Protein AF-A0A316NUL2-F1 (afdb_monomer)

Foldseek 3Di:
DDDPVVDDDDPDPLLPPVLLVLLVVLLVDPDQVVSQVSLVVSLVSSCVSCVPCPPPVCPSVVSLLVSCVSNVVSDPHDDPDDRDPPPPPDDPDDDDDPPDDDPDPLLDDVLLVLLVVLLVDDDDPVSVVSLVVSLVSSQVSCCVVPVPPPDSVVSVVVSCVSSVVVD

Secondary structure (DSSP, 8-state):
---TTSSPPPS-GGGHHHHHHHHHHHHH---HHHHHHHHHHHHHHHHHH-GGGGGSTTHHHHHHHHHHHHTTT------SS---GGGGTSPPP-PPP-----S-TTT-HHHHHHHHHHHHS-S-HHHHHHHHHHHHHHHHHHHHH-GGG--HHHHHHHHHHHHGGG-

Structure (mmCIF, N/CA/C/O backbone):
data_AF-A0A316NUL2-F1
#
_entry.id   AF-A0A316NUL2-F1
#
loop_
_atom_site.group_PDB
_atom_site.id
_atom_site.type_symbol
_atom_site.label_atom_id
_atom_site.label_alt_id
_atom_site.label_comp_id
_atom_site.label_asym_id
_atom_site.label_entity_id
_atom_site.label_seq_id
_atom_site.pdbx_PDB_ins_code
_atom_site.Cartn_x
_atom_site.Cartn_y
_atom_site.Cartn_z
_atom_site.occupancy
_atom_site.B_iso_or_equiv
_atom_site.auth_seq_id
_atom_site.auth_comp_id
_atom_site.auth_asym_id
_atom_site.auth_atom_id
_atom_site.pdbx_PDB_model_num
ATOM 1 N N . MET A 1 1 ? 4.880 0.554 37.688 1.00 62.97 1 MET A N 1
ATOM 2 C CA . MET A 1 1 ? 4.793 1.162 36.344 1.00 62.97 1 MET A CA 1
ATOM 3 C C . MET A 1 1 ? 4.499 0.045 35.365 1.00 62.97 1 MET A C 1
ATOM 5 O O . MET A 1 1 ? 5.293 -0.883 35.298 1.00 62.97 1 MET A O 1
ATOM 9 N N . GLU A 1 2 ? 3.362 0.081 34.677 1.00 57.22 2 GLU A N 1
ATOM 10 C CA . GLU A 1 2 ? 3.105 -0.865 33.587 1.00 57.22 2 GLU A CA 1
ATOM 11 C C . GLU A 1 2 ? 3.841 -0.404 32.331 1.00 57.22 2 GLU A C 1
ATOM 13 O O . GLU A 1 2 ? 3.645 0.722 31.871 1.00 57.22 2 GLU A O 1
ATOM 18 N N . TYR A 1 3 ? 4.696 -1.266 31.790 1.00 67.50 3 TYR A N 1
ATOM 19 C CA . TYR A 1 3 ? 5.452 -0.982 30.577 1.00 67.50 3 TYR A CA 1
ATOM 20 C C . TYR A 1 3 ? 4.672 -1.435 29.340 1.00 67.50 3 TYR A C 1
ATOM 22 O O . TYR A 1 3 ? 3.974 -2.445 29.353 1.00 67.50 3 TYR A O 1
ATOM 30 N N . ASN A 1 4 ? 4.819 -0.713 28.227 1.00 68.31 4 ASN A N 1
ATOM 31 C CA . ASN A 1 4 ? 4.130 -1.049 26.973 1.00 68.31 4 ASN A CA 1
ATOM 32 C C . ASN A 1 4 ? 4.541 -2.414 26.389 1.00 68.31 4 ASN A C 1
ATOM 34 O O . ASN A 1 4 ? 3.820 -2.952 25.558 1.00 68.31 4 ASN A O 1
ATOM 38 N N . THR A 1 5 ? 5.666 -2.982 26.830 1.00 70.62 5 THR A N 1
ATOM 39 C CA . THR A 1 5 ? 6.156 -4.307 26.423 1.00 70.62 5 THR A CA 1
ATOM 40 C C . THR A 1 5 ? 5.449 -5.469 27.123 1.00 70.62 5 THR A C 1
ATOM 42 O O . THR A 1 5 ? 5.509 -6.585 26.621 1.00 70.62 5 THR A O 1
ATOM 45 N N . THR A 1 6 ? 4.776 -5.233 28.256 1.00 75.81 6 THR A N 1
ATOM 46 C CA . THR A 1 6 ? 4.020 -6.267 28.990 1.00 75.81 6 THR A CA 1
ATOM 47 C C . THR A 1 6 ? 2.525 -6.245 28.679 1.00 75.81 6 THR A C 1
ATOM 49 O O . THR A 1 6 ? 1.781 -7.077 29.184 1.00 75.81 6 THR A O 1
ATOM 52 N N . ARG A 1 7 ? 2.066 -5.272 27.887 1.00 73.88 7 ARG A N 1
ATOM 53 C CA . ARG A 1 7 ? 0.657 -5.087 27.532 1.00 73.88 7 ARG A CA 1
ATOM 54 C C . ARG A 1 7 ? 0.314 -5.847 26.256 1.00 73.88 7 ARG A C 1
ATOM 56 O O . ARG A 1 7 ? 1.181 -6.079 25.417 1.00 73.88 7 ARG A O 1
ATOM 63 N N . GLU A 1 8 ? -0.966 -6.178 26.083 1.00 75.00 8 GLU A N 1
ATOM 64 C CA . GLU A 1 8 ? -1.432 -6.859 24.869 1.00 75.00 8 GLU A CA 1
ATOM 65 C C . GLU A 1 8 ? -1.044 -6.096 23.602 1.00 75.00 8 GLU A C 1
ATOM 67 O O . GLU A 1 8 ? -0.991 -4.863 23.598 1.00 75.00 8 GLU A O 1
ATOM 72 N N . LYS A 1 9 ? -0.785 -6.822 22.516 1.00 77.56 9 LYS A N 1
ATOM 73 C CA . LYS A 1 9 ? -0.436 -6.213 21.235 1.00 77.56 9 LYS A CA 1
ATOM 74 C C . LYS A 1 9 ? -1.607 -5.366 20.728 1.00 77.56 9 LYS A C 1
ATOM 76 O O . LYS A 1 9 ? -2.758 -5.791 20.758 1.00 77.56 9 LYS A O 1
ATOM 81 N N . ILE A 1 10 ? -1.302 -4.168 20.240 1.00 79.75 10 ILE A N 1
ATOM 82 C CA . ILE A 1 10 ? -2.293 -3.330 19.565 1.00 79.75 10 ILE A CA 1
ATOM 83 C C . ILE A 1 10 ? -2.451 -3.881 18.146 1.00 79.75 10 ILE A C 1
ATOM 85 O O . ILE A 1 10 ? -1.480 -3.904 17.390 1.00 79.75 10 ILE A O 1
ATOM 89 N N . ILE A 1 11 ? -3.654 -4.351 17.805 1.00 79.44 11 ILE A N 1
ATOM 90 C CA . ILE A 1 11 ? -3.963 -4.895 16.470 1.00 79.44 11 ILE A CA 1
ATOM 91 C C . ILE A 1 11 ? -3.856 -3.787 15.416 1.00 79.44 11 ILE A C 1
ATOM 93 O O . ILE A 1 11 ? -3.310 -4.013 14.341 1.00 79.44 11 ILE A O 1
ATOM 97 N N . MET A 1 12 ? -4.323 -2.583 15.760 1.00 80.94 12 MET A N 1
ATOM 98 C CA . MET A 1 12 ? -4.433 -1.461 14.832 1.00 80.94 12 MET A CA 1
ATOM 99 C C . MET A 1 12 ? -3.944 -0.158 15.496 1.00 80.94 12 MET A C 1
ATOM 101 O O . MET A 1 12 ? -4.701 0.501 16.222 1.00 80.94 12 MET A O 1
ATOM 105 N N . PRO A 1 13 ? -2.647 0.180 15.355 1.00 81.06 13 PRO A N 1
ATOM 106 C CA . PRO A 1 13 ? -2.024 1.308 16.051 1.00 81.06 13 PRO A CA 1
ATOM 107 C C . PRO A 1 13 ? -2.596 2.679 15.659 1.00 81.06 13 PRO A C 1
ATOM 109 O O . PRO A 1 13 ? -2.453 3.629 16.425 1.00 81.06 13 PRO A O 1
ATOM 112 N N . GLU A 1 14 ? -3.287 2.784 14.524 1.00 81.75 14 GLU A N 1
ATOM 113 C CA . GLU A 1 14 ? -3.882 4.007 13.972 1.00 81.75 14 GLU A CA 1
ATOM 114 C C . GLU A 1 14 ? -4.953 4.629 14.879 1.00 81.75 14 GLU A C 1
ATOM 116 O O . GLU A 1 14 ? -5.198 5.832 14.817 1.00 81.75 14 GLU A O 1
ATOM 121 N N . TYR A 1 15 ? -5.591 3.819 15.724 1.00 82.81 15 TYR A N 1
ATOM 122 C CA . TYR A 1 15 ? -6.644 4.253 16.649 1.00 82.81 15 TYR A CA 1
ATOM 123 C C . TYR A 1 15 ? -6.142 4.421 18.089 1.00 82.81 15 TYR A C 1
ATOM 125 O O . TYR A 1 15 ? -6.843 4.965 18.946 1.00 82.81 15 TYR A O 1
ATOM 133 N N . GLY A 1 16 ? -4.914 3.975 18.360 1.00 82.88 16 GLY A N 1
ATOM 134 C CA . GLY A 1 16 ? -4.309 3.988 19.684 1.00 82.88 16 GLY A CA 1
ATOM 135 C C . GLY A 1 16 ? -4.970 3.034 20.689 1.00 82.88 16 GLY A C 1
ATOM 136 O O . GLY A 1 16 ? -5.883 2.267 20.384 1.00 82.88 16 GLY A O 1
ATOM 137 N N . ARG A 1 17 ? -4.490 3.085 21.938 1.00 83.88 17 ARG A N 1
ATOM 138 C CA . ARG A 1 17 ? -4.914 2.168 23.013 1.00 83.88 17 ARG A CA 1
ATOM 139 C C . ARG A 1 17 ? -6.321 2.445 23.544 1.00 83.88 17 ARG A C 1
ATOM 141 O O . ARG A 1 17 ? -6.989 1.527 24.001 1.00 83.88 17 ARG A O 1
ATOM 148 N N . LEU A 1 18 ? -6.768 3.701 23.473 1.00 84.94 18 LEU A N 1
ATOM 149 C CA . LEU A 1 18 ? -8.085 4.113 23.965 1.00 84.94 18 LEU A CA 1
ATOM 150 C C . LEU A 1 18 ? -9.194 3.281 23.314 1.00 84.94 18 LEU A C 1
ATOM 152 O O . LEU A 1 18 ? -10.061 2.758 24.004 1.00 84.94 18 LEU A O 1
ATOM 156 N N . VAL A 1 19 ? -9.132 3.131 21.991 1.00 86.81 19 VAL A N 1
ATOM 157 C CA . VAL A 1 19 ? -10.139 2.393 21.230 1.00 86.81 19 VAL A CA 1
ATOM 158 C C . VAL A 1 19 ? -10.111 0.905 21.571 1.00 86.81 19 VAL A C 1
ATOM 160 O O . VAL A 1 19 ? -11.172 0.312 21.720 1.00 86.81 19 VAL A O 1
ATOM 163 N N . GLN A 1 20 ? -8.931 0.317 21.783 1.00 86.12 20 GLN A N 1
ATOM 164 C CA . GLN A 1 20 ? -8.816 -1.079 22.216 1.00 86.12 20 GLN A CA 1
ATOM 165 C C . GLN A 1 20 ? -9.482 -1.307 23.581 1.00 86.12 20 GLN A C 1
ATOM 167 O O . GLN A 1 20 ? -10.290 -2.219 23.710 1.00 86.12 20 GLN A O 1
ATOM 172 N N . ASN A 1 21 ? -9.236 -0.425 24.554 1.00 87.50 21 ASN A N 1
ATOM 173 C CA . ASN A 1 21 ? -9.862 -0.516 25.876 1.00 87.50 21 ASN A CA 1
ATOM 174 C C . ASN A 1 21 ? -11.390 -0.323 25.810 1.00 87.50 21 ASN A C 1
ATOM 176 O O . ASN A 1 21 ? -12.130 -0.975 26.541 1.00 87.50 21 ASN A O 1
ATOM 180 N N . LEU A 1 22 ? -11.876 0.56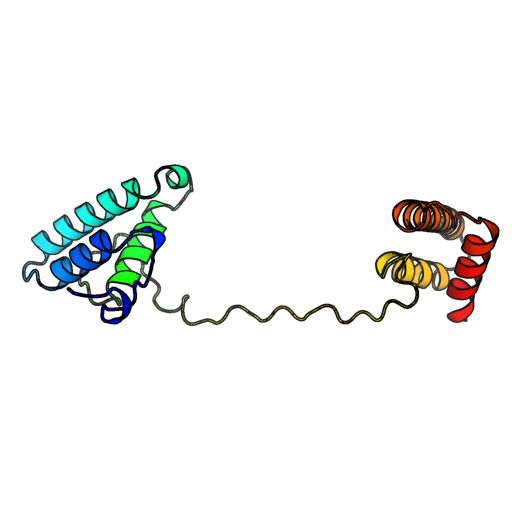7 24.934 1.00 88.25 22 LEU A N 1
ATOM 181 C CA . LEU A 1 22 ? -13.315 0.742 24.714 1.00 88.25 22 LEU A CA 1
ATOM 182 C C . LEU A 1 22 ? -13.944 -0.521 24.116 1.00 88.25 22 LEU A C 1
ATOM 184 O O . LEU A 1 22 ? -15.019 -0.922 24.542 1.00 88.25 22 LEU A O 1
ATOM 188 N N . VAL A 1 23 ? -13.282 -1.170 23.157 1.00 87.81 23 VAL A N 1
ATOM 189 C CA . VAL A 1 23 ? -13.775 -2.425 22.568 1.00 87.81 23 VAL A CA 1
ATOM 190 C C . VAL A 1 23 ? -13.761 -3.563 23.590 1.00 87.81 23 VAL A C 1
ATOM 192 O O . VAL A 1 23 ? -14.72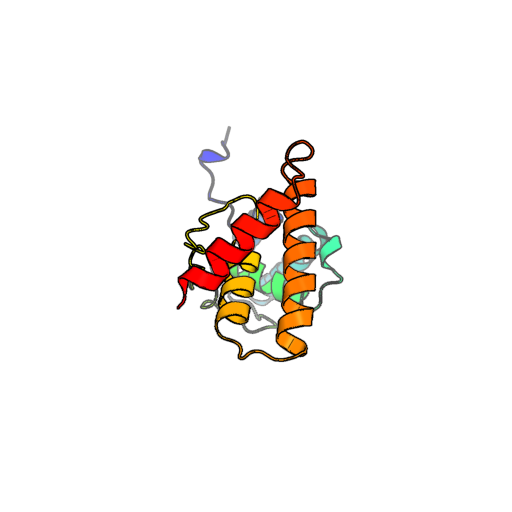4 -4.319 23.661 1.00 87.81 23 VAL A O 1
ATOM 195 N N . GLU A 1 24 ? -12.724 -3.655 24.420 1.00 87.06 24 GLU A N 1
ATOM 196 C CA . GLU A 1 24 ? -12.648 -4.638 25.504 1.00 87.06 24 GLU A CA 1
ATOM 197 C C . GLU A 1 24 ? -13.789 -4.452 26.517 1.00 87.06 24 GLU A C 1
ATOM 199 O O . GLU A 1 24 ? -14.454 -5.417 26.890 1.00 87.06 24 GLU A O 1
ATOM 204 N N . PHE A 1 25 ? -14.102 -3.203 26.876 1.00 88.06 25 PHE A N 1
ATOM 205 C CA . PHE A 1 25 ? -15.267 -2.886 27.702 1.00 88.06 25 PHE A CA 1
ATOM 206 C C . PHE A 1 25 ? -16.594 -3.200 26.994 1.00 88.06 25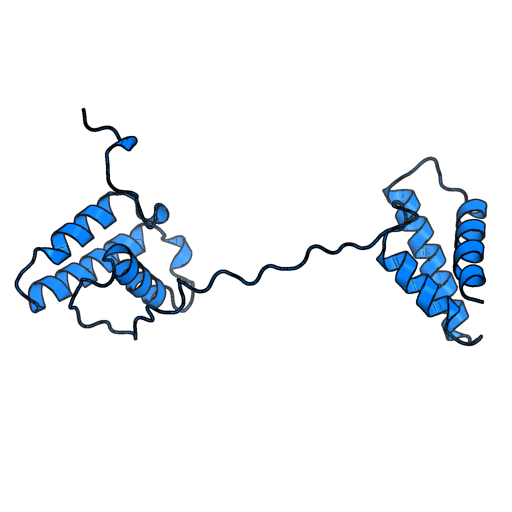 PHE A C 1
ATOM 208 O O . PHE A 1 25 ? -17.527 -3.685 27.620 1.00 88.06 25 PHE A O 1
ATOM 215 N N . ALA A 1 26 ? -16.694 -2.992 25.679 1.00 86.44 26 ALA A N 1
ATOM 216 C CA . ALA A 1 26 ? -17.907 -3.319 24.930 1.00 86.44 26 ALA A CA 1
ATOM 217 C C . ALA A 1 26 ? -18.263 -4.818 25.004 1.00 86.44 26 ALA A C 1
ATOM 219 O O . ALA A 1 26 ? -19.440 -5.173 24.979 1.00 86.44 26 ALA A O 1
ATOM 220 N N . ILE A 1 27 ? -17.26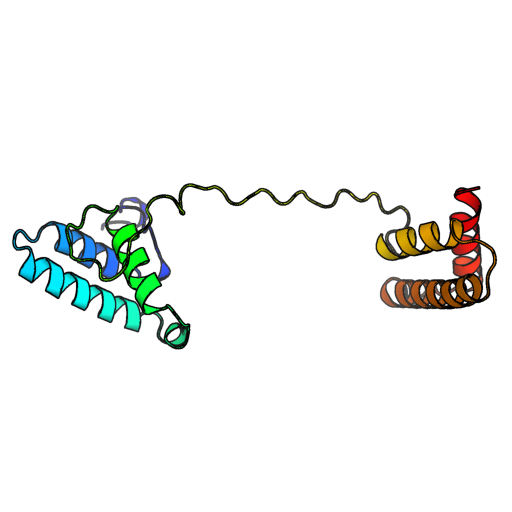0 -5.695 25.122 1.00 85.50 27 ILE A N 1
ATOM 221 C CA . ILE A 1 27 ? -17.447 -7.149 25.246 1.00 85.50 27 ILE A CA 1
ATOM 222 C C . ILE A 1 27 ? -18.023 -7.529 26.620 1.00 85.50 27 ILE A C 1
ATOM 224 O O . ILE A 1 27 ? -18.747 -8.518 26.721 1.00 85.50 27 ILE A O 1
ATOM 228 N N . THR A 1 28 ? -17.742 -6.758 27.676 1.00 87.44 28 THR A N 1
ATOM 229 C CA . THR A 1 28 ? -18.227 -7.060 29.034 1.00 87.44 28 THR A CA 1
ATOM 230 C C . THR A 1 28 ? -19.675 -6.626 29.276 1.00 87.44 28 THR A C 1
ATOM 232 O O . THR A 1 28 ? -20.272 -7.052 30.265 1.00 87.44 28 THR A O 1
ATOM 235 N N . ILE A 1 29 ? -20.268 -5.825 28.379 1.00 87.56 29 ILE A N 1
ATOM 236 C CA . ILE A 1 29 ? -21.659 -5.363 28.485 1.00 87.56 29 ILE A CA 1
ATOM 237 C C . ILE A 1 29 ? -22.624 -6.537 28.225 1.00 87.56 29 ILE A C 1
ATOM 239 O O . ILE A 1 29 ? -22.588 -7.123 27.136 1.00 87.56 29 ILE A O 1
ATOM 243 N N . PRO A 1 30 ? -23.518 -6.881 29.174 1.00 85.12 30 PRO A N 1
ATOM 244 C CA . PRO A 1 30 ? -24.429 -8.017 29.034 1.00 85.12 30 PRO A CA 1
ATOM 245 C C . PRO A 1 30 ? -25.625 -7.720 28.121 1.00 85.12 30 PRO A C 1
ATOM 247 O O . PRO A 1 30 ? -26.070 -8.617 27.407 1.00 85.12 30 PRO A O 1
ATOM 250 N N . ASP A 1 31 ? -26.128 -6.483 28.127 1.00 88.88 31 ASP A N 1
ATOM 251 C CA . ASP A 1 31 ? -27.298 -6.092 27.343 1.00 88.88 31 ASP A CA 1
ATOM 252 C C . ASP A 1 31 ? -26.951 -5.841 25.870 1.00 88.88 31 ASP A C 1
ATOM 254 O O . ASP A 1 31 ? -25.976 -5.159 25.544 1.00 88.88 31 ASP A O 1
ATOM 258 N N . ARG A 1 32 ? -27.762 -6.392 24.962 1.00 85.88 32 ARG A N 1
ATOM 259 C CA . ARG A 1 32 ? -27.506 -6.323 23.517 1.00 85.88 32 ARG A CA 1
ATOM 260 C C . ARG A 1 32 ? -27.797 -4.932 22.954 1.00 85.88 32 ARG A C 1
ATOM 262 O O . ARG A 1 32 ? -27.030 -4.449 22.121 1.00 85.88 32 ARG A O 1
ATOM 269 N N . ASP A 1 33 ? -28.852 -4.273 23.429 1.00 86.38 33 ASP A N 1
ATOM 270 C CA . ASP A 1 33 ? -29.215 -2.928 22.974 1.00 86.38 33 ASP A CA 1
ATOM 271 C C . ASP A 1 33 ? -28.188 -1.888 23.435 1.00 86.38 33 ASP A C 1
ATOM 273 O O . ASP A 1 33 ? -27.742 -1.044 22.649 1.00 86.38 33 ASP A O 1
ATOM 277 N N . GLU A 1 34 ? -27.755 -1.972 24.692 1.00 86.38 34 GLU A N 1
ATOM 278 C CA . GLU A 1 34 ? -26.689 -1.129 25.227 1.00 86.38 34 GLU A CA 1
ATOM 279 C C . GLU A 1 34 ? -25.358 -1.364 24.499 1.00 86.38 34 GLU A C 1
ATOM 281 O O . GLU A 1 34 ? -24.683 -0.402 24.118 1.00 86.38 34 GLU A O 1
ATOM 286 N N . ARG A 1 35 ? -25.017 -2.624 24.198 1.00 87.88 35 ARG A N 1
ATOM 287 C CA . ARG A 1 35 ? -23.815 -2.975 23.429 1.00 87.88 35 ARG A CA 1
ATOM 288 C C . ARG A 1 35 ? -23.840 -2.399 22.013 1.00 87.88 35 ARG A C 1
ATOM 290 O O . ARG A 1 35 ? -22.834 -1.838 21.578 1.00 87.88 35 ARG A O 1
ATOM 297 N N . ASN A 1 36 ? -24.977 -2.469 21.317 1.00 86.75 36 ASN A N 1
ATOM 298 C CA . ASN A 1 36 ? -25.150 -1.869 19.988 1.00 86.75 36 ASN A CA 1
ATOM 299 C C . ASN A 1 36 ? -24.933 -0.341 20.031 1.00 86.75 36 ASN A C 1
ATOM 301 O O . ASN A 1 36 ? -24.157 0.204 19.242 1.00 86.75 36 ASN A O 1
ATOM 305 N N . ARG A 1 37 ? -25.541 0.362 20.998 1.00 87.56 37 ARG A N 1
ATOM 306 C CA . ARG A 1 37 ? -25.358 1.821 21.174 1.00 87.56 37 ARG A CA 1
ATOM 307 C C . ARG A 1 37 ? -23.914 2.194 21.502 1.00 87.56 37 ARG A C 1
ATOM 309 O O . ARG A 1 37 ? -23.399 3.224 21.047 1.00 87.56 37 ARG A O 1
ATOM 316 N N . PHE A 1 38 ? -23.251 1.361 22.297 1.00 89.88 38 PHE A N 1
ATOM 317 C CA . PHE A 1 38 ? -21.856 1.559 22.651 1.00 89.88 38 PHE A CA 1
ATOM 318 C C . PHE A 1 38 ? -20.936 1.346 21.439 1.00 89.88 38 PHE A C 1
ATOM 320 O O . PHE A 1 38 ? -20.061 2.175 21.184 1.00 89.88 38 PHE A O 1
ATOM 327 N N . ALA A 1 39 ? -21.194 0.322 20.619 1.00 88.25 39 ALA A N 1
ATOM 328 C CA . ALA A 1 39 ? -20.479 0.080 19.366 1.00 88.25 39 ALA A CA 1
ATOM 329 C C . ALA A 1 39 ? -20.596 1.263 18.387 1.00 88.25 39 ALA A C 1
ATOM 331 O O . ALA A 1 39 ? -19.585 1.719 17.849 1.00 88.25 39 ALA A O 1
ATOM 332 N N . GLU A 1 40 ? -21.790 1.840 18.215 1.00 88.25 40 GLU A N 1
ATOM 333 C CA . GLU A 1 40 ? -21.963 3.056 17.407 1.00 88.25 40 GLU A CA 1
ATOM 334 C C . GLU A 1 40 ? -21.145 4.240 17.940 1.00 88.25 40 GLU A C 1
ATOM 336 O O . GLU A 1 40 ? -20.560 5.011 17.170 1.00 88.25 40 GLU A O 1
ATOM 341 N N . SER A 1 41 ? -21.082 4.386 19.264 1.00 89.12 41 SER A N 1
ATOM 342 C CA . SER A 1 41 ? -20.300 5.436 19.919 1.00 89.12 41 SER A CA 1
ATOM 343 C C . SER A 1 41 ? -18.801 5.250 19.672 1.00 89.12 41 SER A C 1
ATOM 345 O O . SER A 1 41 ? -18.109 6.216 19.342 1.00 89.12 41 SER A O 1
ATOM 347 N N . ILE A 1 42 ? -18.305 4.011 19.724 1.00 89.12 42 ILE A N 1
ATOM 348 C CA . ILE A 1 42 ? -16.917 3.673 19.384 1.00 89.12 42 ILE A CA 1
ATOM 349 C C . ILE A 1 42 ? -16.613 4.021 17.923 1.00 89.12 42 ILE A C 1
ATOM 351 O O . ILE A 1 42 ? -15.604 4.673 17.650 1.00 89.12 42 ILE A O 1
ATOM 355 N N . VAL A 1 43 ? -17.493 3.668 16.982 1.00 88.00 43 VAL A N 1
ATOM 356 C CA . VAL A 1 43 ? -17.316 3.989 15.553 1.00 88.00 43 VAL A CA 1
ATOM 357 C C . VAL A 1 43 ? -17.228 5.503 15.327 1.00 88.00 43 VAL A C 1
ATOM 359 O O . VAL A 1 43 ? -16.414 5.966 14.523 1.00 88.00 43 VAL A O 1
ATOM 362 N N . ARG A 1 44 ? -17.999 6.308 16.071 1.00 87.19 44 ARG A N 1
ATOM 363 C CA . ARG A 1 44 ? -17.890 7.779 16.028 1.00 87.19 44 ARG A CA 1
ATOM 364 C C . ARG A 1 44 ? -16.540 8.279 16.538 1.00 87.19 44 ARG A C 1
ATOM 366 O O . ARG A 1 44 ? -15.971 9.186 15.931 1.00 87.19 44 ARG A O 1
ATOM 373 N N . VAL A 1 45 ? -16.015 7.693 17.615 1.00 88.06 45 VAL A N 1
ATOM 374 C CA . VAL A 1 45 ? -14.676 8.021 18.135 1.00 88.06 45 VAL A CA 1
ATOM 375 C C . VAL A 1 45 ? -13.601 7.649 17.109 1.00 88.06 45 VAL A C 1
ATOM 377 O O . VAL A 1 45 ? -12.776 8.494 16.763 1.00 88.06 45 VAL A O 1
ATOM 380 N N . MET A 1 46 ? -13.666 6.446 16.532 1.00 86.00 46 MET A N 1
ATOM 381 C CA . MET A 1 46 ? -12.752 6.003 15.473 1.00 86.00 46 MET A CA 1
ATOM 382 C C . MET A 1 46 ? -12.779 6.934 14.248 1.00 86.00 46 MET A C 1
ATOM 384 O O . MET A 1 46 ? -11.735 7.231 13.666 1.00 86.00 46 MET A O 1
ATOM 388 N N . ALA A 1 47 ? -13.955 7.447 13.869 1.00 84.56 47 ALA A N 1
ATOM 389 C CA . ALA A 1 47 ? -14.106 8.393 12.761 1.00 84.56 47 ALA A CA 1
ATOM 390 C C . ALA A 1 47 ? -13.451 9.763 13.018 1.00 84.56 47 ALA A C 1
ATOM 392 O O . ALA A 1 47 ? -13.174 10.494 12.063 1.00 84.56 47 ALA A O 1
ATOM 393 N N . ASN A 1 48 ? -13.224 10.128 14.283 1.00 84.88 48 ASN A N 1
ATOM 394 C CA . ASN A 1 48 ? -12.539 11.363 14.664 1.00 84.88 48 ASN A CA 1
ATOM 395 C C . ASN A 1 48 ? -11.016 11.196 14.733 1.00 84.88 48 ASN A C 1
ATOM 397 O O . ASN A 1 48 ? -10.311 12.187 14.569 1.00 84.88 48 ASN A O 1
ATOM 401 N N . CYS A 1 49 ? -10.503 9.974 14.922 1.00 81.06 49 CYS A N 1
ATOM 402 C CA . CYS A 1 49 ? -9.060 9.710 14.920 1.00 81.06 49 CYS A CA 1
ATOM 403 C C . CYS A 1 49 ? -8.413 10.014 13.560 1.00 81.06 49 CYS A C 1
ATOM 405 O O . CYS A 1 49 ? -7.303 10.528 13.521 1.00 81.06 49 CYS A O 1
ATOM 407 N N . ASN A 1 50 ? -9.120 9.752 12.452 1.00 74.38 50 ASN A N 1
ATOM 408 C CA . ASN A 1 50 ? -8.615 9.971 11.091 1.00 74.38 50 ASN A CA 1
ATOM 409 C C . ASN A 1 50 ? -9.580 10.825 10.246 1.00 74.38 50 ASN A C 1
ATOM 411 O O . ASN A 1 50 ? -10.265 10.300 9.362 1.00 74.38 50 ASN A O 1
ATOM 415 N N . PRO A 1 51 ? -9.628 12.153 10.469 1.00 75.25 51 PRO A N 1
ATOM 416 C CA . PRO A 1 51 ? -10.580 13.035 9.795 1.00 75.25 51 PRO A CA 1
ATOM 417 C C . PRO A 1 51 ? -10.346 13.139 8.280 1.00 75.25 51 PRO A C 1
ATOM 419 O O . PRO A 1 51 ? -11.298 13.367 7.536 1.00 75.25 51 PRO A O 1
ATOM 422 N N . GLN A 1 52 ? -9.114 12.918 7.806 1.00 74.94 52 GLN A N 1
ATOM 423 C CA . GLN A 1 52 ? -8.778 12.989 6.378 1.00 74.94 52 GLN A CA 1
ATOM 424 C C . GLN A 1 52 ? -9.437 11.880 5.541 1.00 74.94 52 GLN A C 1
ATOM 426 O O . GLN A 1 52 ? -9.751 12.088 4.373 1.00 74.94 52 GLN A O 1
ATOM 431 N N . ASN A 1 53 ? -9.731 10.728 6.147 1.00 70.62 53 ASN A N 1
ATOM 432 C CA . ASN A 1 53 ? -10.303 9.579 5.443 1.00 70.62 53 ASN A CA 1
ATOM 433 C C . ASN A 1 53 ? -11.832 9.659 5.282 1.00 70.62 53 ASN A C 1
ATOM 435 O O . ASN A 1 53 ? -12.427 8.784 4.654 1.00 7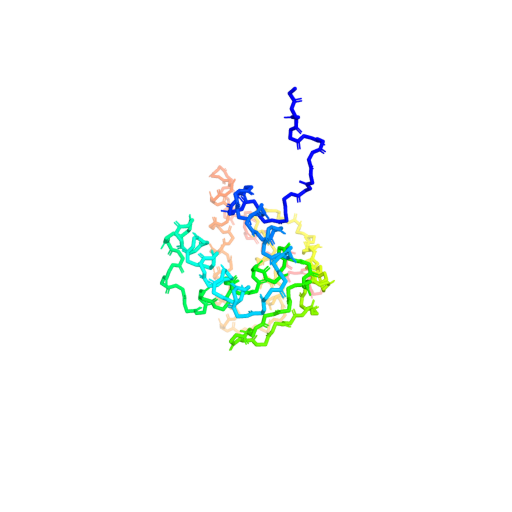0.62 53 ASN A O 1
ATOM 439 N N . ARG A 1 54 ? -12.486 10.713 5.800 1.00 69.56 54 ARG A N 1
ATOM 440 C CA . ARG A 1 54 ? -13.951 10.876 5.744 1.00 69.56 54 ARG A CA 1
ATOM 441 C C . ARG A 1 54 ? -14.519 10.966 4.327 1.00 69.56 54 ARG A C 1
ATOM 443 O O . ARG A 1 54 ? -15.659 10.559 4.126 1.00 69.56 54 ARG A O 1
ATOM 450 N N . ASN A 1 55 ? -13.743 11.471 3.369 1.00 72.06 55 ASN A N 1
ATOM 451 C CA . ASN A 1 55 ? -14.175 11.613 1.974 1.00 72.06 55 ASN A CA 1
ATOM 452 C C . ASN A 1 55 ? -13.994 10.338 1.137 1.00 72.06 55 ASN A C 1
ATOM 454 O O . ASN A 1 55 ? -14.346 10.329 -0.040 1.00 72.06 55 ASN A O 1
ATOM 458 N N . ILE A 1 56 ? -13.455 9.259 1.714 1.00 76.50 56 ILE A N 1
ATOM 459 C CA . ILE A 1 56 ? -13.261 8.004 0.990 1.00 76.50 56 ILE A CA 1
ATOM 460 C C . ILE A 1 56 ? -14.603 7.250 0.938 1.00 76.50 56 ILE A C 1
ATOM 462 O O . ILE A 1 56 ? -15.184 6.964 1.994 1.00 76.50 56 ILE A O 1
ATOM 466 N N . PRO A 1 57 ? -15.112 6.884 -0.254 1.00 76.19 57 PRO A N 1
ATOM 467 C CA . PRO A 1 57 ? -16.305 6.051 -0.359 1.00 76.19 57 PRO A CA 1
ATOM 468 C C . PRO A 1 57 ? -16.076 4.719 0.371 1.00 76.19 57 PRO A C 1
ATOM 470 O O . PRO A 1 57 ? -15.036 4.080 0.225 1.00 76.19 57 PRO A O 1
ATOM 473 N N . GLY A 1 58 ? -17.030 4.321 1.215 1.00 77.12 58 GLY A N 1
ATOM 474 C CA . GLY A 1 58 ? -16.903 3.120 2.049 1.00 77.12 58 GLY A CA 1
ATOM 475 C C . GLY A 1 58 ? -16.100 3.302 3.344 1.00 77.12 58 GLY A C 1
ATOM 476 O O . GLY A 1 58 ? -15.843 2.316 4.028 1.00 77.12 58 GLY A O 1
ATOM 477 N N . PHE A 1 59 ? -15.741 4.528 3.746 1.00 81.81 59 PHE A N 1
ATOM 478 C CA . PHE A 1 59 ? -15.047 4.768 5.022 1.00 81.81 59 PHE A CA 1
ATOM 479 C C . PHE A 1 59 ? -15.802 4.194 6.231 1.00 81.81 59 PHE A C 1
ATOM 481 O O . PHE A 1 59 ? -15.200 3.542 7.078 1.00 81.81 59 PHE A O 1
ATOM 488 N N . ARG A 1 60 ? -17.132 4.365 6.285 1.00 81.06 60 ARG A N 1
ATOM 489 C CA . ARG A 1 60 ? -17.956 3.794 7.366 1.00 81.06 60 ARG A CA 1
ATOM 490 C C . ARG A 1 60 ? -17.895 2.268 7.396 1.00 81.06 60 ARG A C 1
ATOM 492 O O . ARG A 1 60 ? -17.825 1.709 8.478 1.00 81.06 60 ARG A O 1
ATOM 499 N N . HIS A 1 61 ? -17.895 1.619 6.231 1.00 82.44 61 HIS A N 1
ATOM 500 C CA . HIS A 1 61 ? -17.792 0.163 6.130 1.00 82.44 61 HIS A CA 1
ATOM 501 C C . HIS A 1 61 ? -16.468 -0.328 6.728 1.00 82.44 61 HIS A C 1
ATOM 503 O O . HIS A 1 61 ? -16.477 -1.155 7.631 1.00 82.44 61 HIS A O 1
ATOM 509 N N . LYS A 1 62 ? -15.355 0.319 6.353 1.00 8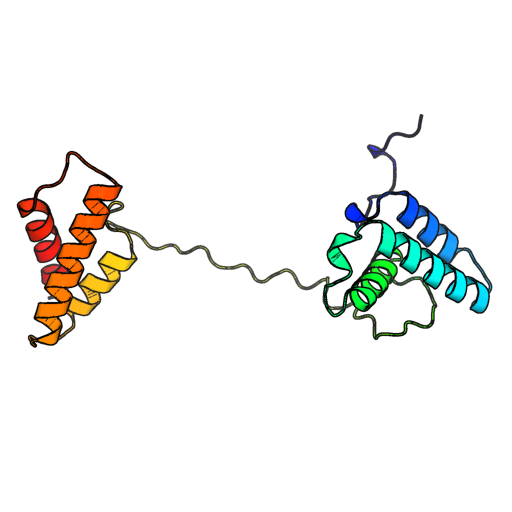2.38 62 LYS A N 1
ATOM 510 C CA . LYS A 1 62 ? -14.030 0.019 6.913 1.00 82.38 62 LYS A CA 1
ATOM 511 C C . LYS A 1 62 ? -13.975 0.179 8.433 1.00 82.38 62 LYS A C 1
ATOM 513 O O . LYS A 1 62 ? -13.333 -0.624 9.091 1.00 82.38 62 LYS A O 1
ATOM 518 N N . LEU A 1 63 ? -14.644 1.184 9.009 1.00 86.12 63 LEU A N 1
ATOM 519 C CA . LEU A 1 63 ? -14.687 1.357 10.470 1.00 86.12 63 LEU A CA 1
ATOM 520 C C . LEU A 1 63 ? -15.391 0.196 11.184 1.00 86.12 63 LEU A C 1
ATOM 522 O O . LEU A 1 63 ? -14.952 -0.210 12.257 1.00 86.12 63 LEU A O 1
ATOM 526 N N . TRP A 1 64 ? -16.461 -0.342 10.598 1.00 86.69 64 TRP A N 1
ATOM 527 C CA . TRP A 1 64 ? -17.145 -1.517 11.142 1.00 86.69 64 TRP A CA 1
ATOM 528 C C . TRP A 1 64 ? -16.292 -2.784 11.013 1.00 86.69 64 TRP A C 1
ATOM 530 O O . TRP A 1 64 ? -16.216 -3.553 11.970 1.00 86.69 64 TRP A O 1
ATOM 540 N N . ASP A 1 65 ? -15.580 -2.954 9.896 1.00 83.88 65 ASP A N 1
ATOM 541 C CA . ASP A 1 65 ? -14.617 -4.052 9.719 1.00 83.88 65 ASP A CA 1
ATOM 542 C C . ASP A 1 65 ? -13.479 -3.970 10.743 1.00 83.88 65 ASP A C 1
ATOM 544 O O . ASP A 1 65 ? -13.109 -4.954 11.379 1.00 83.88 65 ASP A O 1
ATOM 548 N N . HIS A 1 66 ? -12.961 -2.764 10.950 1.00 85.62 66 HIS A N 1
ATOM 549 C CA . HIS A 1 66 ? -11.941 -2.441 11.938 1.00 85.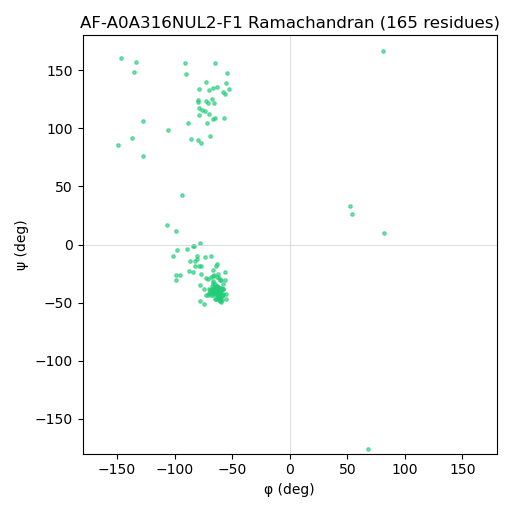62 66 HIS A CA 1
ATOM 550 C C . HIS A 1 66 ? -12.400 -2.7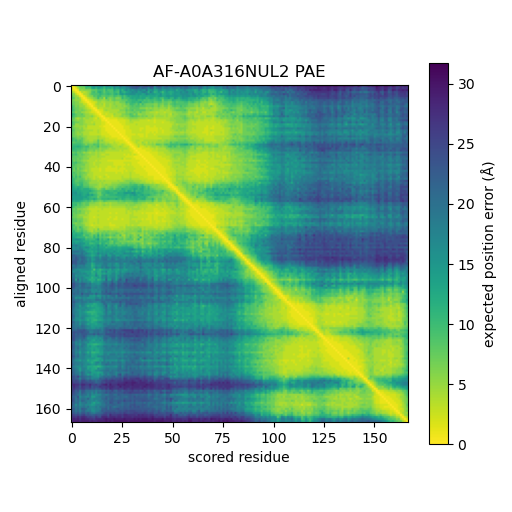32 13.372 1.00 85.62 66 HIS A C 1
ATOM 552 O O . HIS A 1 66 ? -11.646 -3.307 14.155 1.00 85.62 66 HIS A O 1
ATOM 558 N N . LEU A 1 67 ? -13.640 -2.377 13.720 1.00 86.56 67 LEU A N 1
ATOM 559 C CA . LEU A 1 67 ? -14.236 -2.708 15.015 1.00 86.56 67 LEU A CA 1
ATOM 560 C C . LEU A 1 67 ? -14.311 -4.225 15.215 1.00 86.56 67 LEU A C 1
ATOM 562 O O . LEU A 1 67 ? -13.892 -4.733 16.256 1.00 86.56 67 LEU A O 1
ATOM 566 N N . ALA A 1 68 ? -14.806 -4.947 14.208 1.00 84.69 68 ALA A N 1
ATOM 567 C CA . ALA A 1 68 ? -14.902 -6.398 14.257 1.00 84.69 68 ALA A CA 1
ATOM 568 C C . ALA A 1 68 ? -13.520 -7.052 14.420 1.00 84.69 68 ALA A C 1
ATOM 570 O O . ALA A 1 68 ? -13.364 -7.934 15.266 1.00 84.69 68 ALA A O 1
ATOM 571 N N . MET A 1 69 ? -12.512 -6.549 13.699 1.00 81.38 69 MET A N 1
ATOM 572 C CA . MET A 1 69 ? -11.122 -7.000 13.782 1.00 81.38 69 MET A CA 1
ATOM 573 C C . MET A 1 69 ? -10.511 -6.763 15.171 1.00 81.38 69 MET A C 1
ATOM 575 O O . MET A 1 69 ? -9.903 -7.674 15.724 1.00 81.38 69 MET A O 1
ATOM 579 N N . ILE A 1 70 ? -10.695 -5.577 15.769 1.00 83.88 70 ILE A N 1
ATOM 580 C CA . ILE A 1 70 ? -10.183 -5.287 17.123 1.00 83.88 70 ILE A CA 1
ATOM 581 C C . ILE A 1 70 ? -10.856 -6.188 18.166 1.00 83.88 70 ILE A C 1
ATOM 583 O O . ILE A 1 70 ? -10.209 -6.615 19.117 1.00 83.88 70 ILE A O 1
ATOM 587 N N . SER A 1 71 ? -12.143 -6.491 17.986 1.00 83.56 71 SER A N 1
ATOM 588 C CA . SER A 1 71 ? -12.900 -7.354 18.900 1.00 83.56 71 SER A CA 1
ATOM 589 C C . SER A 1 71 ? -12.642 -8.852 18.727 1.00 83.56 71 SER A C 1
ATOM 591 O O . SER A 1 71 ? -13.298 -9.650 19.398 1.00 83.56 71 SER A O 1
ATOM 593 N N . ASP A 1 72 ? -11.753 -9.250 17.808 1.00 80.50 72 ASP A N 1
ATOM 594 C CA . ASP A 1 72 ? -11.524 -10.658 17.448 1.00 80.50 72 ASP A CA 1
ATOM 595 C C . ASP A 1 72 ? -12.842 -11.380 17.079 1.00 80.50 72 ASP A C 1
ATOM 597 O O . ASP A 1 72 ? -13.064 -12.552 17.377 1.00 80.50 72 ASP A O 1
ATOM 601 N N . TYR A 1 73 ? -13.777 -10.632 16.478 1.00 76.50 73 TYR A N 1
ATOM 602 C CA . TYR A 1 73 ? -15.136 -11.061 16.136 1.00 76.50 73 TYR A CA 1
ATOM 603 C C . TYR A 1 73 ? -15.967 -11.651 17.291 1.00 76.50 73 TYR A C 1
ATOM 605 O O . TYR A 1 73 ? -16.874 -12.455 17.045 1.00 76.50 73 TYR A O 1
ATOM 613 N N . LYS A 1 74 ? -15.672 -11.266 18.539 1.00 78.25 74 LYS A N 1
ATOM 614 C CA . LYS A 1 74 ? -16.402 -11.700 19.745 1.00 78.25 74 LYS A CA 1
ATOM 615 C C . LYS A 1 74 ? -17.625 -10.836 20.059 1.00 78.25 74 LYS A C 1
ATOM 617 O O . LYS A 1 74 ? -18.449 -11.232 20.877 1.00 78.25 74 LYS A O 1
ATOM 622 N N . LEU A 1 75 ? -17.745 -9.665 19.431 1.00 76.12 75 LEU A N 1
ATOM 623 C CA . LEU A 1 75 ? -18.903 -8.787 19.591 1.00 76.12 75 LEU A CA 1
ATOM 624 C C . LEU A 1 75 ? -20.122 -9.358 18.855 1.00 76.12 75 LEU A C 1
ATOM 626 O O . LEU A 1 75 ? -20.148 -9.417 17.628 1.00 76.12 75 LEU A O 1
ATOM 630 N N . ASP A 1 76 ? -21.146 -9.731 19.618 1.00 74.75 76 ASP A N 1
ATOM 631 C CA . ASP A 1 76 ? -22.487 -10.006 19.098 1.00 74.75 76 ASP A CA 1
ATOM 632 C C . ASP A 1 76 ? -23.273 -8.687 19.026 1.00 74.75 76 ASP A C 1
ATOM 634 O O . ASP A 1 76 ? -23.851 -8.243 20.025 1.00 74.75 76 ASP A O 1
ATOM 638 N N . ILE A 1 77 ? -23.185 -8.029 17.865 1.00 76.62 77 ILE A N 1
ATOM 639 C CA . ILE A 1 77 ? -23.846 -6.765 17.514 1.00 76.62 77 ILE A CA 1
ATOM 640 C C . ILE A 1 77 ? -24.480 -6.865 16.123 1.00 76.62 77 ILE A C 1
ATOM 642 O O . ILE A 1 77 ? -24.052 -7.662 15.285 1.00 76.62 77 ILE A O 1
ATOM 646 N N . ASP A 1 78 ? -25.484 -6.031 15.860 1.00 73.25 78 ASP A N 1
ATOM 647 C CA . ASP A 1 78 ? -26.126 -5.968 14.547 1.00 73.25 78 ASP A CA 1
ATOM 648 C C . ASP A 1 78 ? -25.264 -5.135 13.594 1.00 73.25 78 ASP A C 1
ATOM 650 O O . ASP A 1 78 ? -25.376 -3.911 13.502 1.00 73.25 78 ASP A O 1
ATOM 654 N N . TYR A 1 79 ? -24.353 -5.809 12.892 1.00 73.81 79 TYR A N 1
ATOM 655 C CA . TYR A 1 79 ? -23.520 -5.156 11.894 1.00 73.81 79 TYR A CA 1
ATOM 656 C C . TYR A 1 79 ? -24.382 -4.699 10.703 1.00 73.81 79 TYR A C 1
ATOM 658 O O . TYR A 1 79 ? -25.039 -5.526 10.070 1.00 73.81 79 TYR A O 1
ATOM 666 N N . PRO A 1 80 ? -24.343 -3.409 10.318 1.00 71.00 80 PRO A N 1
ATOM 667 C CA . PRO A 1 80 ? -25.071 -2.922 9.144 1.00 71.00 80 PRO A CA 1
ATOM 668 C C . PRO A 1 80 ? -24.499 -3.452 7.816 1.00 71.00 80 PRO A C 1
ATOM 670 O O . PRO A 1 80 ? -25.113 -3.269 6.766 1.00 71.00 80 PRO A O 1
ATOM 673 N N . PHE A 1 81 ? -23.327 -4.096 7.850 1.00 66.69 81 PHE A N 1
ATOM 674 C CA . PHE A 1 81 ? -22.631 -4.657 6.695 1.00 66.69 81 PHE A CA 1
ATOM 675 C C . PHE A 1 81 ? -22.106 -6.070 7.004 1.00 66.69 81 PHE A C 1
ATOM 677 O O . PHE A 1 81 ? -21.756 -6.348 8.152 1.00 66.69 81 PHE A O 1
ATOM 684 N N . PRO A 1 82 ? -22.031 -6.968 6.005 1.00 65.81 82 PRO A N 1
ATOM 685 C CA . PRO A 1 82 ? -21.543 -8.329 6.201 1.00 65.81 82 PRO A CA 1
ATOM 686 C C . PRO A 1 82 ? -20.037 -8.335 6.482 1.00 65.81 82 PRO A C 1
ATOM 688 O O . PRO A 1 82 ? -19.223 -8.049 5.606 1.00 65.81 82 PRO A O 1
ATOM 691 N N . VAL A 1 83 ? -19.665 -8.702 7.705 1.00 64.44 83 VAL A N 1
ATOM 692 C CA . VAL A 1 83 ? -18.266 -8.766 8.128 1.00 64.44 83 VAL A CA 1
ATOM 693 C C . VAL A 1 83 ? -17.620 -10.055 7.611 1.00 64.44 83 VAL A C 1
ATOM 695 O O . VAL A 1 83 ? -17.924 -11.158 8.071 1.00 64.44 83 VAL A O 1
ATOM 698 N N . ASN A 1 84 ? -16.689 -9.934 6.666 1.00 60.84 84 ASN A N 1
ATOM 699 C CA . ASN A 1 84 ? -15.971 -11.080 6.110 1.00 60.84 84 ASN A CA 1
ATOM 700 C C . ASN A 1 84 ? -14.714 -11.408 6.933 1.00 60.84 84 ASN A C 1
ATOM 702 O O . ASN A 1 84 ? -13.685 -10.757 6.785 1.00 60.84 84 ASN A O 1
ATOM 706 N N . ARG A 1 85 ? -14.760 -12.479 7.740 1.00 61.88 85 ARG A N 1
ATOM 707 C CA . ARG A 1 85 ? -13.582 -12.999 8.475 1.00 61.88 85 ARG A CA 1
ATOM 708 C C . ARG A 1 85 ? -12.459 -13.510 7.556 1.00 61.88 85 ARG A C 1
ATOM 710 O O . ARG A 1 85 ? -11.297 -13.496 7.934 1.00 61.88 85 ARG A O 1
ATOM 717 N N . LYS A 1 86 ? -12.805 -13.976 6.349 1.00 53.06 86 LYS A N 1
ATOM 718 C CA . LYS A 1 86 ? -11.904 -14.757 5.477 1.00 53.06 86 LYS A CA 1
ATOM 719 C C . LYS A 1 86 ? -10.837 -13.949 4.733 1.00 53.06 86 LYS A C 1
ATOM 721 O O . LYS A 1 86 ? -9.802 -14.509 4.404 1.00 53.06 86 LYS A O 1
ATOM 726 N N . ALA A 1 87 ? -11.054 -12.659 4.475 1.00 55.44 87 ALA A N 1
ATOM 727 C CA . ALA A 1 87 ? -10.168 -11.883 3.597 1.00 55.44 87 ALA A CA 1
ATOM 728 C C . ALA A 1 87 ? -8.798 -11.536 4.222 1.00 55.44 87 ALA A C 1
ATOM 730 O O . ALA A 1 87 ? -7.919 -11.043 3.526 1.00 55.44 87 ALA A O 1
ATOM 731 N N . ILE A 1 88 ? -8.617 -11.751 5.529 1.00 57.00 88 ILE A N 1
ATOM 732 C CA . ILE A 1 88 ? -7.433 -11.289 6.277 1.00 57.00 88 ILE A CA 1
ATOM 733 C C . ILE A 1 88 ? -6.354 -12.379 6.379 1.00 57.00 88 ILE A C 1
ATOM 735 O O . ILE A 1 88 ? -5.173 -12.067 6.506 1.00 57.00 88 ILE A O 1
ATOM 739 N N . GLU A 1 89 ? -6.738 -13.657 6.313 1.00 58.41 89 GLU A N 1
ATOM 740 C CA . GLU A 1 89 ? -5.795 -14.782 6.407 1.00 58.41 89 GLU A CA 1
ATOM 741 C C . GLU A 1 89 ? -5.107 -15.106 5.074 1.00 58.41 89 GLU A C 1
ATOM 743 O O . GLU A 1 89 ? -4.095 -15.815 5.050 1.00 58.41 89 GLU A O 1
ATOM 748 N N . GLU A 1 90 ? -5.618 -14.578 3.960 1.00 65.94 90 GLU A N 1
ATOM 749 C CA . GLU A 1 90 ? -4.982 -14.734 2.658 1.00 65.94 90 GLU A CA 1
ATOM 750 C C . GLU A 1 90 ? -3.711 -13.886 2.616 1.00 65.94 90 GLU A C 1
ATOM 752 O O . GLU A 1 90 ? -3.734 -12.658 2.514 1.00 65.94 90 GLU A O 1
ATOM 757 N N . LYS A 1 91 ? -2.563 -14.564 2.726 1.00 67.44 91 LYS A N 1
ATOM 758 C CA . LYS A 1 91 ? -1.266 -13.935 2.484 1.00 67.44 91 LYS A CA 1
ATOM 759 C C . LYS A 1 91 ? -1.305 -13.267 1.107 1.00 67.44 91 LYS A C 1
ATOM 761 O O . LYS A 1 91 ? -1.727 -13.921 0.152 1.00 67.44 91 LYS A O 1
ATOM 766 N N . PRO A 1 92 ? -0.832 -12.014 0.984 1.00 74.12 92 PRO A N 1
ATOM 767 C CA . PRO A 1 92 ? -0.734 -11.377 -0.318 1.00 74.12 92 PRO A CA 1
ATOM 768 C C . PRO A 1 92 ? 0.106 -12.260 -1.243 1.00 74.12 92 PRO A C 1
ATOM 770 O O . PRO A 1 92 ? 1.113 -12.831 -0.810 1.00 74.12 92 PRO A O 1
ATOM 773 N N . GLU A 1 93 ? -0.309 -12.384 -2.503 1.00 78.19 93 GLU A N 1
ATOM 774 C CA . GLU A 1 93 ? 0.461 -13.135 -3.489 1.00 78.19 93 GLU A CA 1
ATOM 775 C C . GLU A 1 93 ? 1.882 -12.564 -3.583 1.00 78.19 93 GLU A C 1
ATOM 777 O O . GLU A 1 93 ? 2.093 -11.355 -3.722 1.00 78.19 93 GLU A O 1
ATOM 782 N N . CYS A 1 94 ? 2.880 -13.445 -3.486 1.00 77.25 94 CYS A N 1
ATOM 783 C CA . CYS A 1 94 ? 4.270 -13.056 -3.665 1.00 77.25 94 CYS A CA 1
ATOM 784 C C . CYS A 1 94 ? 4.485 -12.630 -5.118 1.00 77.25 94 CYS A C 1
ATOM 786 O O . CYS A 1 94 ? 4.542 -13.471 -6.014 1.00 77.25 94 CYS A O 1
ATOM 788 N N . VAL A 1 95 ? 4.663 -11.330 -5.344 1.00 80.00 95 VAL A N 1
ATOM 789 C CA . VAL A 1 95 ? 5.098 -10.827 -6.647 1.00 80.00 95 VAL A CA 1
ATOM 790 C C . VAL A 1 95 ? 6.525 -11.322 -6.929 1.00 80.00 95 VAL A C 1
ATOM 792 O O . VAL A 1 95 ? 7.431 -11.073 -6.126 1.00 80.00 95 VAL A O 1
ATOM 795 N N . PRO A 1 96 ? 6.765 -12.052 -8.032 1.00 82.62 96 PRO A N 1
ATOM 796 C CA . PRO A 1 96 ? 8.106 -12.507 -8.364 1.00 82.62 96 PRO A CA 1
ATOM 797 C C . PRO A 1 96 ? 8.990 -11.305 -8.710 1.00 82.62 96 PRO A C 1
ATOM 799 O O . PRO A 1 96 ? 8.593 -10.417 -9.466 1.00 82.62 96 PRO A O 1
ATOM 802 N N . TYR A 1 97 ? 10.211 -11.276 -8.173 1.00 76.06 97 TYR A N 1
ATOM 803 C CA . TYR A 1 97 ? 11.168 -10.228 -8.516 1.00 76.06 97 TYR A CA 1
ATOM 804 C C . TYR A 1 97 ? 11.656 -10.412 -9.965 1.00 76.06 97 TYR A C 1
ATOM 806 O O . TYR A 1 97 ? 12.045 -11.527 -10.339 1.00 76.06 97 TYR A O 1
ATOM 814 N N . PRO A 1 98 ? 11.685 -9.352 -10.795 1.00 71.44 98 PRO A N 1
ATOM 815 C CA . PRO A 1 98 ? 12.155 -9.461 -12.170 1.00 71.44 98 PRO A CA 1
ATOM 816 C C . PRO A 1 98 ? 13.648 -9.819 -12.187 1.00 71.44 98 PRO A C 1
ATOM 818 O O . PRO A 1 98 ? 14.511 -9.007 -11.862 1.00 71.44 98 PRO A O 1
ATOM 821 N N . THR A 1 99 ? 13.968 -11.053 -12.581 1.00 71.00 99 THR A N 1
ATOM 822 C CA . THR A 1 99 ? 15.345 -11.586 -12.615 1.00 71.00 99 THR A CA 1
ATOM 823 C C . THR A 1 99 ? 15.979 -11.389 -14.000 1.00 71.00 99 THR A C 1
ATOM 825 O O . THR A 1 99 ? 16.621 -12.283 -14.554 1.00 71.00 99 THR A O 1
ATOM 828 N N . ASN A 1 100 ? 15.779 -10.217 -14.607 1.00 71.38 100 ASN A N 1
ATOM 829 C CA . ASN A 1 100 ? 16.286 -9.949 -15.951 1.00 71.38 100 ASN A CA 1
ATOM 830 C C . ASN A 1 100 ? 17.797 -9.681 -15.894 1.00 71.38 100 ASN A C 1
ATOM 832 O O . ASN A 1 100 ? 18.257 -8.713 -15.287 1.00 71.38 100 ASN A O 1
ATOM 836 N N . LYS A 1 101 ? 18.591 -10.553 -16.527 1.00 69.56 101 LYS A N 1
ATOM 837 C CA . LYS A 1 101 ? 20.049 -10.391 -16.641 1.00 69.56 101 LYS A CA 1
ATOM 838 C C . LYS A 1 101 ? 20.379 -9.348 -17.713 1.00 69.56 101 LYS A C 1
ATOM 840 O O . LYS A 1 101 ? 20.610 -9.704 -18.862 1.00 69.56 101 LYS A O 1
ATOM 845 N N . ILE A 1 102 ? 20.428 -8.078 -17.318 1.00 73.44 102 ILE A N 1
ATOM 846 C CA . ILE A 1 102 ? 20.822 -6.964 -18.195 1.00 73.44 102 ILE A CA 1
ATOM 847 C C . ILE A 1 102 ? 22.335 -7.024 -18.438 1.00 73.44 102 ILE A C 1
ATOM 849 O O . ILE A 1 102 ? 23.109 -6.987 -17.474 1.00 73.44 102 ILE A O 1
ATOM 853 N N . LYS A 1 103 ? 22.778 -7.089 -19.701 1.00 69.44 103 LYS A N 1
ATOM 854 C CA . LYS A 1 103 ? 24.215 -7.107 -20.032 1.00 69.44 103 LYS A CA 1
ATOM 855 C C . LYS A 1 103 ? 24.831 -5.717 -19.953 1.00 69.44 103 LYS A C 1
ATOM 857 O O . LYS A 1 103 ? 25.852 -5.547 -19.286 1.00 69.44 103 LYS A O 1
ATOM 862 N N . TYR A 1 104 ? 24.197 -4.716 -20.563 1.00 71.25 104 TYR A N 1
ATOM 863 C CA . TYR A 1 104 ? 24.627 -3.322 -20.433 1.00 71.25 104 TYR A CA 1
ATOM 864 C C . TYR A 1 104 ? 23.686 -2.550 -19.521 1.00 71.25 104 TYR A C 1
ATOM 866 O O . TYR A 1 104 ? 22.634 -2.049 -19.918 1.00 71.25 104 TYR A O 1
ATOM 874 N N . ARG A 1 105 ? 24.116 -2.409 -18.266 1.00 74.06 105 ARG A N 1
ATOM 875 C CA . ARG A 1 105 ? 23.362 -1.703 -17.218 1.00 74.06 105 ARG A CA 1
ATOM 876 C C . ARG A 1 105 ? 23.012 -0.255 -17.579 1.00 74.06 105 ARG A C 1
ATOM 878 O O . ARG A 1 105 ? 22.055 0.273 -17.037 1.00 74.06 105 ARG A O 1
ATOM 885 N N . HIS A 1 106 ? 23.769 0.366 -18.484 1.00 76.44 106 HIS A N 1
ATOM 886 C CA . HIS A 1 106 ? 23.576 1.755 -18.901 1.00 76.44 106 HIS A CA 1
ATOM 887 C C . HIS A 1 106 ? 22.487 1.956 -19.967 1.00 76.44 106 HIS A C 1
ATOM 889 O O . HIS A 1 106 ? 22.007 3.075 -20.103 1.00 76.44 106 HIS A O 1
ATOM 895 N N . TYR A 1 107 ? 22.071 0.909 -20.692 1.00 77.69 107 TYR A N 1
ATOM 896 C CA . TYR A 1 107 ? 20.932 0.978 -21.622 1.00 77.69 107 TYR A CA 1
ATOM 897 C C . TYR A 1 107 ? 19.641 0.429 -20.993 1.00 77.69 107 TYR A C 1
ATOM 899 O O . TYR A 1 107 ? 18.552 0.925 -21.271 1.00 77.69 107 TYR A O 1
ATOM 907 N N . GLY A 1 108 ? 19.764 -0.543 -20.082 1.00 80.38 108 GLY A N 1
ATOM 908 C CA . GLY A 1 108 ? 18.629 -1.154 -19.389 1.00 80.38 108 GLY A CA 1
ATOM 909 C C . GLY A 1 108 ? 17.918 -2.231 -20.216 1.00 80.38 108 GLY A C 1
ATOM 910 O O . GLY A 1 108 ? 18.126 -2.364 -21.418 1.00 80.38 108 GLY A O 1
ATOM 911 N N . HIS A 1 109 ? 17.061 -3.014 -19.554 1.00 81.88 109 HIS A N 1
ATOM 912 C CA . HIS A 1 109 ? 16.405 -4.180 -20.160 1.00 81.88 109 HIS A CA 1
ATOM 913 C C . HIS A 1 109 ? 15.484 -3.825 -21.335 1.00 81.88 109 HIS A C 1
ATOM 915 O O . HIS A 1 109 ? 15.465 -4.528 -22.334 1.00 81.88 109 HIS A O 1
ATOM 921 N N . LEU A 1 110 ? 14.739 -2.720 -21.232 1.00 83.06 110 LEU A N 1
ATOM 922 C CA . LEU A 1 110 ? 13.763 -2.329 -22.255 1.00 83.06 110 LEU A CA 1
ATOM 923 C C . LEU A 1 110 ? 14.418 -2.028 -23.607 1.00 83.06 110 LEU A C 1
ATOM 925 O O . LEU A 1 110 ? 13.844 -2.338 -24.646 1.00 83.06 110 LEU A O 1
ATOM 929 N N . VAL A 1 111 ? 15.621 -1.446 -23.592 1.00 84.62 111 VAL A N 1
ATOM 930 C CA . VAL A 1 111 ? 16.384 -1.188 -24.817 1.00 84.62 111 VAL A CA 1
ATOM 931 C C . VAL A 1 111 ? 16.893 -2.501 -25.410 1.00 84.62 111 VAL A C 1
ATOM 933 O O . VAL A 1 111 ? 16.831 -2.663 -26.620 1.00 84.62 111 VAL A O 1
ATOM 936 N N . GLU A 1 112 ? 17.318 -3.468 -24.588 1.00 82.19 112 GLU A N 1
ATOM 937 C CA . GLU A 1 112 ? 17.683 -4.807 -25.080 1.00 82.19 112 GLU A CA 1
ATOM 938 C C . GLU A 1 112 ? 16.493 -5.500 -25.760 1.00 82.19 112 GLU A C 1
ATOM 940 O O . GLU A 1 112 ? 16.636 -5.977 -26.882 1.00 82.19 112 GLU A O 1
ATOM 945 N N . THR A 1 113 ? 15.307 -5.480 -25.141 1.00 84.88 113 THR A N 1
ATOM 946 C CA . THR A 1 113 ? 14.090 -6.055 -25.736 1.00 84.88 113 THR A CA 1
ATOM 947 C C . THR A 1 113 ? 13.715 -5.364 -27.048 1.00 84.88 113 THR A C 1
ATOM 949 O O . THR A 1 113 ? 13.339 -6.029 -28.008 1.00 84.88 113 THR A O 1
ATOM 952 N N . LEU A 1 114 ? 13.850 -4.036 -27.119 1.00 86.19 114 LEU A N 1
ATOM 953 C CA . LEU A 1 114 ? 13.596 -3.275 -28.344 1.00 86.19 114 LEU A CA 1
ATOM 954 C C . LEU A 1 114 ? 14.553 -3.682 -29.476 1.00 86.19 114 LEU A C 1
ATOM 956 O O . LEU A 1 114 ? 14.123 -3.835 -30.616 1.00 86.19 114 LEU A O 1
ATOM 960 N N . LEU A 1 115 ? 15.838 -3.877 -29.168 1.00 85.38 115 LEU A N 1
ATOM 961 C CA . LEU A 1 115 ? 16.840 -4.318 -30.142 1.00 85.38 115 LEU A CA 1
ATOM 962 C C . LEU A 1 115 ? 16.595 -5.759 -30.608 1.00 85.38 115 LEU A C 1
ATOM 964 O O . LEU A 1 115 ? 16.756 -6.048 -31.793 1.00 85.38 115 LEU A O 1
ATOM 968 N N . ASP A 1 116 ? 16.169 -6.648 -29.707 1.00 84.69 116 ASP A N 1
ATOM 969 C CA . ASP A 1 116 ? 15.806 -8.025 -30.052 1.00 84.69 116 ASP A CA 1
ATOM 970 C C . ASP A 1 116 ? 14.608 -8.074 -31.015 1.00 84.69 116 ASP A C 1
ATOM 972 O O . ASP A 1 116 ? 14.625 -8.845 -31.975 1.00 84.69 116 ASP A O 1
ATOM 976 N N . GLU A 1 117 ? 13.594 -7.232 -30.804 1.00 85.69 117 GLU A N 1
ATOM 977 C CA . GLU A 1 117 ? 12.454 -7.114 -31.721 1.00 85.69 117 GLU A CA 1
ATOM 978 C C . GLU A 1 117 ? 12.875 -6.529 -33.079 1.00 85.69 117 GLU A C 1
ATOM 980 O O . GLU A 1 117 ? 12.535 -7.095 -34.119 1.00 85.69 117 GLU A O 1
ATOM 985 N N . ILE A 1 118 ? 13.709 -5.479 -33.099 1.00 86.38 118 ILE A N 1
ATOM 986 C CA . ILE A 1 118 ? 14.251 -4.911 -34.348 1.00 86.38 118 ILE A CA 1
ATOM 987 C C . ILE A 1 118 ? 15.044 -5.960 -35.145 1.00 86.38 118 ILE A C 1
ATOM 989 O O . ILE A 1 118 ? 14.945 -5.997 -36.371 1.00 86.38 118 ILE A O 1
ATOM 993 N N . ALA A 1 119 ? 15.798 -6.835 -34.470 1.00 84.06 119 ALA A N 1
ATOM 994 C CA . ALA A 1 119 ? 16.559 -7.905 -35.114 1.00 84.06 119 ALA A CA 1
ATOM 995 C C . ALA A 1 119 ? 15.669 -8.994 -35.743 1.00 84.06 119 ALA A C 1
ATOM 997 O O . ALA A 1 119 ? 16.080 -9.640 -36.707 1.00 84.06 119 ALA A O 1
ATOM 998 N N . ARG A 1 120 ? 14.461 -9.208 -35.207 1.00 85.00 120 ARG A N 1
ATOM 999 C CA . ARG A 1 120 ? 13.488 -10.192 -35.714 1.00 85.00 120 ARG A CA 1
ATOM 1000 C C . ARG A 1 120 ? 12.639 -9.657 -36.865 1.00 85.00 120 ARG A C 1
ATOM 1002 O O . ARG A 1 120 ? 12.111 -10.451 -37.642 1.00 85.00 120 ARG A O 1
ATOM 1009 N N . MET A 1 121 ? 12.487 -8.339 -36.974 1.00 82.56 121 MET A N 1
ATOM 1010 C CA . MET A 1 121 ? 11.691 -7.716 -38.029 1.00 82.56 121 MET A CA 1
ATOM 1011 C C . MET A 1 121 ? 12.394 -7.784 -39.400 1.00 82.56 121 MET A C 1
ATOM 1013 O O . MET A 1 121 ? 13.605 -7.556 -39.496 1.00 82.56 121 MET A O 1
ATOM 1017 N N . PRO A 1 122 ? 11.650 -8.047 -40.493 1.00 81.56 122 PRO A N 1
ATOM 1018 C CA . PRO A 1 122 ? 12.200 -8.000 -41.845 1.00 81.56 122 PRO A CA 1
ATOM 1019 C C . PRO A 1 122 ? 12.634 -6.576 -42.224 1.00 81.56 122 PRO A C 1
ATOM 1021 O O . PRO A 1 122 ? 12.142 -5.588 -41.672 1.00 81.56 122 PRO A O 1
ATOM 1024 N N . GLU A 1 123 ? 13.560 -6.471 -43.184 1.00 77.75 123 GLU A N 1
ATOM 1025 C CA . GLU A 1 123 ? 13.984 -5.181 -43.747 1.00 77.75 123 GLU A CA 1
ATOM 1026 C C . GLU A 1 123 ? 12.756 -4.445 -44.312 1.00 77.75 123 GLU A C 1
ATOM 1028 O O . GLU A 1 123 ? 12.168 -4.863 -45.307 1.00 77.75 123 GLU A O 1
ATOM 1033 N N . SER A 1 124 ? 12.345 -3.374 -43.640 1.00 85.31 124 SER A N 1
ATOM 1034 C CA . SER A 1 124 ? 11.190 -2.545 -43.984 1.00 85.31 124 SER A CA 1
ATOM 1035 C C . SER A 1 124 ? 11.477 -1.098 -43.593 1.00 85.31 124 SER A C 1
ATOM 1037 O O . SER A 1 124 ? 12.345 -0.837 -42.751 1.00 85.31 124 SER A O 1
ATOM 1039 N N . ASP A 1 125 ? 10.739 -0.151 -44.172 1.00 84.69 125 ASP A N 1
ATOM 1040 C CA . ASP A 1 125 ? 10.843 1.264 -43.795 1.00 84.69 125 ASP A CA 1
ATOM 1041 C C . ASP A 1 125 ? 10.542 1.470 -42.301 1.00 84.69 125 ASP A C 1
ATOM 1043 O O . ASP A 1 125 ? 11.211 2.253 -41.626 1.00 84.69 125 ASP A O 1
ATOM 1047 N N . GLU A 1 126 ? 9.624 0.674 -41.750 1.00 83.25 126 GLU A N 1
ATOM 1048 C CA . GLU A 1 126 ? 9.310 0.647 -40.320 1.00 83.25 126 GLU A CA 1
ATOM 1049 C C . GLU A 1 126 ? 10.514 0.217 -39.470 1.00 83.25 126 GLU A C 1
ATOM 1051 O O . GLU A 1 126 ? 10.818 0.861 -38.463 1.00 83.25 126 GLU A O 1
ATOM 1056 N N . ARG A 1 127 ? 11.265 -0.814 -39.892 1.00 85.06 127 ARG A N 1
ATOM 1057 C CA . ARG A 1 127 ? 12.494 -1.241 -39.198 1.00 85.06 127 ARG A CA 1
ATOM 1058 C C . ARG A 1 127 ? 13.541 -0.128 -39.174 1.00 85.06 127 ARG A C 1
ATOM 1060 O O . ARG A 1 127 ? 14.225 0.061 -38.165 1.00 85.06 127 ARG A O 1
ATOM 1067 N N . ASN A 1 128 ? 13.681 0.605 -40.277 1.00 83.00 128 ASN A N 1
ATOM 1068 C CA . ASN A 1 128 ? 14.646 1.698 -40.393 1.00 83.00 128 ASN A CA 1
ATOM 1069 C C . ASN A 1 128 ? 14.297 2.874 -39.470 1.00 83.00 128 ASN A C 1
ATO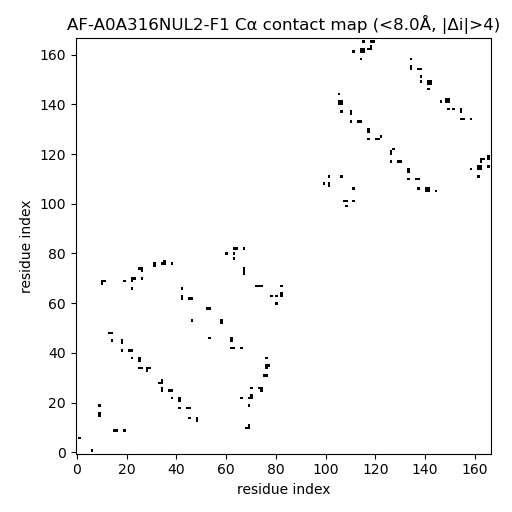M 1071 O O . ASN A 1 128 ? 15.189 3.429 -38.826 1.00 83.00 128 ASN A O 1
ATOM 1075 N N . GLU A 1 129 ? 13.017 3.225 -39.346 1.00 87.19 129 GLU A N 1
ATOM 1076 C CA . GLU A 1 129 ? 12.580 4.273 -38.416 1.00 87.19 129 GLU A CA 1
ATOM 1077 C C . GLU A 1 129 ? 12.700 3.830 -36.951 1.00 87.19 129 GLU A C 1
ATOM 1079 O O . GLU A 1 129 ? 13.232 4.573 -36.121 1.00 87.19 129 GLU A O 1
ATOM 1084 N N . LEU A 1 130 ? 12.325 2.587 -36.627 1.00 86.25 130 LEU A N 1
ATOM 1085 C CA . LEU A 1 130 ? 12.524 2.022 -35.286 1.00 86.25 130 LEU A CA 1
ATOM 1086 C C . LEU A 1 130 ? 14.005 1.974 -34.888 1.00 86.25 130 LEU A C 1
ATOM 1088 O O . LEU A 1 130 ? 14.343 2.274 -33.743 1.00 86.25 130 LEU A O 1
ATOM 1092 N N . THR A 1 131 ? 14.896 1.675 -35.836 1.00 85.50 131 THR A N 1
ATOM 1093 C CA . THR A 1 131 ? 16.351 1.697 -35.626 1.00 85.50 131 THR A CA 1
ATOM 1094 C C . THR A 1 131 ? 16.836 3.090 -35.224 1.00 85.50 131 THR A C 1
ATOM 1096 O O . THR A 1 131 ? 17.549 3.229 -34.230 1.00 85.50 131 THR A O 1
ATOM 1099 N N . LYS A 1 132 ? 16.393 4.145 -35.923 1.00 86.38 132 LYS A N 1
ATOM 1100 C CA . LYS A 1 132 ? 16.740 5.535 -35.573 1.00 86.38 132 LYS A CA 1
ATOM 1101 C C . LYS A 1 132 ? 16.226 5.919 -34.183 1.00 86.38 132 LYS A C 1
ATOM 1103 O O . LYS A 1 132 ? 16.934 6.573 -33.415 1.00 86.38 132 LYS A O 1
ATOM 1108 N N . LEU A 1 133 ? 15.004 5.504 -33.840 1.00 88.44 133 LEU A N 1
ATOM 1109 C CA . LEU A 1 133 ? 14.417 5.759 -32.522 1.00 88.44 133 LEU A CA 1
ATOM 1110 C C . LEU A 1 133 ? 15.176 5.028 -31.405 1.00 88.44 133 LEU A C 1
ATOM 1112 O O . LEU A 1 133 ? 15.414 5.618 -30.347 1.00 88.44 133 LEU A O 1
ATOM 1116 N N . ALA A 1 134 ? 15.598 3.785 -31.648 1.00 87.94 134 ALA A N 1
ATOM 1117 C CA . ALA A 1 134 ? 16.399 2.998 -30.717 1.00 87.94 134 ALA A CA 1
ATOM 1118 C C . ALA A 1 134 ? 17.789 3.618 -30.493 1.00 87.94 134 ALA A C 1
ATOM 1120 O O . ALA A 1 134 ? 18.181 3.817 -29.343 1.00 87.94 134 ALA A O 1
ATOM 1121 N N . GLU A 1 135 ? 18.496 4.022 -31.557 1.00 85.94 135 GLU A N 1
ATOM 1122 C CA . GLU A 1 135 ? 19.774 4.747 -31.455 1.00 85.94 135 GLU A CA 1
ATOM 1123 C C . GLU A 1 135 ? 19.616 6.053 -30.646 1.00 85.94 135 GLU A C 1
ATOM 1125 O O . GLU A 1 135 ? 20.417 6.357 -29.756 1.00 85.94 135 GLU A O 1
ATOM 1130 N N . GLY A 1 136 ? 18.539 6.809 -30.892 1.00 87.38 136 GLY A N 1
ATOM 1131 C CA . GLY A 1 136 ? 18.224 8.030 -30.146 1.00 87.38 136 GLY A CA 1
ATOM 1132 C C . GLY A 1 136 ? 17.900 7.780 -28.669 1.00 87.38 136 GLY A C 1
ATOM 1133 O O . GLY A 1 136 ? 18.226 8.603 -27.808 1.00 87.38 136 GLY A O 1
ATOM 1134 N N . GLN A 1 137 ? 17.276 6.646 -28.343 1.00 87.81 137 GLN A N 1
ATOM 1135 C CA . GLN A 1 137 ? 17.044 6.234 -26.960 1.00 87.81 137 GLN A CA 1
ATOM 1136 C C . GLN A 1 137 ? 18.350 5.815 -26.272 1.00 87.81 137 GLN A C 1
ATOM 1138 O O . GLN A 1 137 ? 18.606 6.252 -25.153 1.00 87.81 137 GLN A O 1
ATOM 1143 N N . MET A 1 138 ? 19.213 5.053 -26.952 1.00 85.31 138 MET A N 1
ATOM 1144 C CA . MET A 1 138 ? 20.537 4.660 -26.450 1.00 85.31 138 MET A CA 1
ATOM 1145 C C . MET A 1 138 ? 21.410 5.877 -26.122 1.00 85.31 138 MET A C 1
ATOM 1147 O O . MET A 1 138 ? 22.043 5.912 -25.064 1.00 85.31 138 MET A O 1
ATOM 1151 N N . ARG A 1 139 ? 21.397 6.906 -26.982 1.00 85.19 139 ARG A N 1
ATOM 1152 C CA . ARG A 1 139 ? 22.101 8.174 -26.731 1.00 85.19 139 ARG A CA 1
ATOM 1153 C C . ARG A 1 139 ? 21.598 8.865 -25.462 1.00 85.19 139 ARG A C 1
ATOM 1155 O O . ARG A 1 139 ? 22.410 9.226 -24.615 1.00 85.19 139 ARG A O 1
ATOM 1162 N N . ARG A 1 140 ? 20.275 8.994 -25.302 1.00 84.31 140 ARG A N 1
ATOM 1163 C CA . ARG A 1 140 ? 19.653 9.598 -24.107 1.00 84.31 140 ARG A CA 1
ATOM 1164 C C . ARG A 1 140 ? 19.978 8.822 -22.830 1.00 84.31 140 ARG A C 1
ATOM 1166 O O . ARG A 1 140 ? 20.290 9.425 -21.806 1.00 84.31 140 ARG A O 1
ATOM 1173 N N . SER A 1 141 ? 19.955 7.491 -22.890 1.00 83.06 141 SER A N 1
ATOM 1174 C CA . SER A 1 141 ? 20.339 6.638 -21.762 1.00 83.06 141 SER A CA 1
ATOM 1175 C C . SER A 1 141 ? 21.805 6.841 -21.364 1.00 83.06 141 SER A C 1
ATOM 1177 O O . SER A 1 141 ? 22.101 6.973 -20.178 1.00 83.06 141 SER A O 1
ATOM 1179 N N . LEU A 1 142 ? 22.727 6.939 -22.327 1.00 81.69 142 LEU A N 1
ATOM 1180 C CA . LEU A 1 142 ? 24.131 7.234 -22.028 1.00 81.69 142 LEU A CA 1
ATOM 1181 C C . LEU A 1 142 ? 24.335 8.636 -21.462 1.00 81.69 142 LEU A C 1
ATOM 1183 O O . LEU A 1 142 ? 25.108 8.779 -20.527 1.00 81.69 142 LEU A O 1
ATOM 1187 N N . GLU A 1 143 ? 23.645 9.647 -21.979 1.00 81.00 143 GLU A N 1
ATOM 1188 C CA . GLU A 1 143 ? 23.735 11.017 -21.464 1.00 81.00 143 GLU A CA 1
ATOM 1189 C C . GLU A 1 143 ? 23.264 11.112 -20.004 1.00 81.00 143 GLU A C 1
ATOM 1191 O O . GLU A 1 143 ? 23.887 11.787 -19.182 1.00 81.00 143 GLU A O 1
ATOM 1196 N N . MET A 1 144 ? 22.198 10.384 -19.662 1.00 79.75 144 MET A N 1
ATOM 1197 C CA . MET A 1 144 ? 21.652 10.347 -18.307 1.00 79.75 144 MET A CA 1
ATOM 1198 C C . MET A 1 144 ? 22.601 9.670 -17.307 1.00 79.75 144 MET A C 1
ATOM 1200 O O . MET A 1 144 ? 22.726 10.142 -16.177 1.00 79.75 144 MET A O 1
ATOM 1204 N N . TRP A 1 145 ? 23.271 8.583 -17.707 1.00 74.31 145 TRP A N 1
ATOM 1205 C CA . TRP A 1 145 ? 24.112 7.780 -16.807 1.00 74.31 145 TRP A CA 1
ATOM 1206 C C . TRP A 1 145 ? 25.616 8.091 -16.883 1.00 74.31 145 TRP A C 1
ATOM 1208 O O . TRP A 1 145 ? 26.317 7.863 -15.903 1.00 74.31 145 TRP A O 1
ATOM 1218 N N . ASN A 1 146 ? 26.129 8.601 -18.009 1.00 68.75 146 ASN A N 1
ATOM 1219 C CA . ASN A 1 146 ? 27.552 8.868 -18.265 1.00 68.75 146 ASN A CA 1
ATOM 1220 C C . ASN A 1 146 ? 27.761 10.066 -19.217 1.00 68.75 146 ASN A C 1
ATOM 1222 O O . ASN A 1 146 ? 27.984 9.896 -20.419 1.00 68.75 146 ASN A O 1
ATOM 1226 N N . LYS A 1 147 ? 27.790 11.283 -18.661 1.00 65.12 147 LYS A N 1
ATOM 1227 C CA . LYS A 1 147 ? 27.971 12.537 -19.421 1.00 65.12 147 LYS A CA 1
ATOM 1228 C C . LYS A 1 147 ? 29.285 12.617 -20.221 1.00 65.12 147 LYS A C 1
ATOM 1230 O O . LYS A 1 147 ? 29.286 13.194 -21.300 1.00 65.12 147 LYS A O 1
ATOM 1235 N N . ASP A 1 148 ? 30.363 11.977 -19.754 1.00 61.31 148 ASP A N 1
ATOM 1236 C CA . ASP A 1 148 ? 31.682 11.974 -20.424 1.00 61.31 148 ASP A CA 1
ATOM 1237 C C . ASP A 1 148 ? 31.876 10.842 -21.454 1.00 61.31 148 ASP A C 1
ATOM 1239 O O . ASP A 1 148 ? 32.912 10.759 -22.110 1.00 61.31 148 ASP A O 1
ATOM 1243 N N . SER A 1 149 ? 30.907 9.930 -21.608 1.00 61.22 149 SER A N 1
ATOM 1244 C CA . SER A 1 149 ? 31.037 8.744 -22.478 1.00 61.22 149 SER A CA 1
ATOM 1245 C C . SER A 1 149 ? 30.225 8.823 -23.773 1.00 61.22 149 SER A C 1
ATOM 1247 O O . SER A 1 149 ? 30.001 7.793 -24.418 1.00 61.22 149 SER A O 1
ATOM 1249 N N . LEU A 1 150 ? 29.783 10.020 -24.166 1.00 63.28 150 LEU A N 1
ATOM 1250 C CA . LEU A 1 150 ? 29.069 10.246 -25.421 1.00 63.28 150 LEU A CA 1
ATOM 1251 C C . LEU A 1 150 ? 30.021 10.064 -26.606 1.00 63.28 150 LEU A C 1
ATOM 1253 O O . LEU A 1 150 ? 30.724 10.975 -27.034 1.00 63.28 150 LEU A O 1
ATOM 1257 N N . ASN A 1 151 ? 30.045 8.848 -27.139 1.00 71.75 151 ASN A N 1
ATOM 1258 C CA . ASN A 1 151 ? 30.737 8.529 -28.374 1.00 71.75 151 ASN A CA 1
ATOM 1259 C C . ASN A 1 151 ? 29.757 7.830 -29.316 1.00 71.75 151 ASN A C 1
ATOM 1261 O O . ASN A 1 151 ? 29.438 6.655 -29.130 1.00 71.75 151 ASN A O 1
ATOM 1265 N N . ASP A 1 152 ? 29.308 8.544 -30.346 1.00 71.12 152 ASP A N 1
ATOM 1266 C CA . ASP A 1 152 ? 28.375 8.026 -31.355 1.00 71.12 152 ASP A CA 1
ATOM 1267 C C . ASP A 1 152 ? 28.900 6.752 -32.039 1.00 71.12 152 ASP A C 1
ATOM 1269 O O . ASP A 1 152 ? 28.128 5.851 -32.367 1.00 71.12 152 ASP A O 1
ATOM 1273 N N . LYS A 1 153 ? 30.228 6.609 -32.172 1.00 76.38 153 LYS A N 1
ATOM 1274 C CA . LYS A 1 153 ? 30.847 5.387 -32.712 1.00 76.38 153 LYS A CA 1
ATOM 1275 C C . LYS A 1 153 ? 30.646 4.183 -31.793 1.00 76.38 153 LYS A C 1
ATOM 1277 O O . LYS A 1 153 ? 30.566 3.056 -32.273 1.00 76.38 153 LYS A O 1
ATOM 1282 N N . LYS A 1 154 ? 30.582 4.409 -30.478 1.00 76.81 154 LYS A N 1
ATOM 1283 C CA . LYS A 1 154 ? 30.345 3.359 -29.484 1.00 76.81 154 LYS A CA 1
ATOM 1284 C C . LYS A 1 154 ? 28.890 2.896 -29.524 1.00 76.81 154 LYS A C 1
ATOM 1286 O O . LYS A 1 154 ? 28.666 1.697 -29.573 1.00 76.81 154 LYS A O 1
ATOM 1291 N N . ILE A 1 155 ? 27.937 3.827 -29.615 1.00 79.75 155 ILE A N 1
ATOM 1292 C CA . ILE A 1 155 ? 26.501 3.513 -29.734 1.00 79.75 155 ILE A CA 1
ATOM 1293 C C . ILE A 1 155 ? 26.241 2.655 -30.972 1.00 79.75 155 ILE A C 1
ATOM 1295 O O . ILE A 1 155 ? 25.604 1.613 -30.868 1.00 79.75 155 ILE A O 1
ATOM 1299 N N . ARG A 1 156 ? 26.792 3.053 -32.126 1.00 79.12 156 ARG A N 1
ATOM 1300 C CA . ARG A 1 156 ? 26.646 2.300 -33.379 1.00 79.12 156 ARG A CA 1
ATOM 1301 C C . ARG A 1 156 ? 27.243 0.896 -33.281 1.00 79.12 156 ARG A C 1
ATOM 1303 O O . ARG A 1 156 ? 26.613 -0.076 -33.674 1.00 79.12 156 ARG A O 1
ATOM 1310 N N . LYS A 1 157 ? 28.440 0.785 -32.695 1.00 80.94 157 LYS A N 1
ATOM 1311 C CA . LYS A 1 157 ? 29.106 -0.503 -32.469 1.00 80.94 157 LYS A CA 1
ATOM 1312 C C . LYS A 1 157 ? 28.297 -1.411 -31.540 1.00 80.94 157 LYS A C 1
ATOM 1314 O O . LYS A 1 157 ? 28.173 -2.599 -31.824 1.00 80.94 157 LYS A O 1
ATOM 1319 N N . ASP A 1 158 ? 27.759 -0.863 -30.452 1.00 80.75 158 ASP A N 1
ATOM 1320 C CA . ASP A 1 158 ? 26.925 -1.605 -29.506 1.00 80.75 158 ASP A CA 1
ATOM 1321 C C . ASP A 1 158 ? 25.619 -2.060 -30.189 1.00 80.75 158 ASP A C 1
ATOM 1323 O O . ASP A 1 158 ? 25.230 -3.218 -30.057 1.00 80.75 158 ASP A O 1
ATOM 1327 N N . PHE A 1 159 ? 24.986 -1.189 -30.983 1.00 82.88 159 PHE A N 1
ATOM 1328 C CA . PHE A 1 159 ? 23.782 -1.497 -31.762 1.00 82.88 159 PHE A CA 1
ATOM 1329 C C . PHE A 1 159 ? 24.007 -2.644 -32.763 1.00 82.88 159 PHE A C 1
ATOM 1331 O O . PHE A 1 159 ? 23.247 -3.618 -32.782 1.00 82.88 159 PHE A O 1
ATOM 1338 N N . ASP A 1 160 ? 25.084 -2.574 -33.552 1.00 80.12 160 ASP A N 1
ATOM 1339 C CA . ASP A 1 160 ? 25.449 -3.614 -34.521 1.00 80.12 160 ASP A CA 1
ATOM 1340 C C . ASP A 1 160 ? 25.775 -4.943 -33.825 1.00 80.12 160 ASP A C 1
ATOM 1342 O O . ASP A 1 160 ? 25.441 -6.019 -34.329 1.00 80.12 160 ASP A O 1
ATOM 1346 N N . GLN A 1 161 ? 26.406 -4.884 -32.647 1.00 80.31 161 GLN A N 1
ATOM 1347 C CA . GLN A 1 161 ? 26.721 -6.061 -31.841 1.00 80.31 161 GLN A CA 1
ATOM 1348 C C . GLN A 1 161 ? 25.459 -6.750 -31.293 1.00 80.31 161 GLN A C 1
ATOM 1350 O O . GLN A 1 161 ? 25.455 -7.975 -31.172 1.00 80.31 161 GLN A O 1
ATOM 1355 N N . TYR A 1 162 ? 24.396 -6.005 -30.973 1.00 76.31 162 TYR A N 1
ATOM 1356 C CA . TYR A 1 162 ? 23.111 -6.583 -30.558 1.00 76.31 162 TYR A CA 1
ATOM 1357 C C . TYR A 1 162 ? 22.343 -7.182 -31.729 1.00 76.31 162 TYR A C 1
ATOM 1359 O O . TYR A 1 162 ? 21.946 -8.344 -31.673 1.00 76.31 162 TYR A O 1
ATOM 1367 N N . THR A 1 163 ? 22.177 -6.413 -32.802 1.00 72.44 163 THR A N 1
ATOM 1368 C CA . THR A 1 163 ? 21.309 -6.796 -33.921 1.00 72.44 163 THR A CA 1
ATOM 1369 C C . THR A 1 163 ? 21.859 -8.008 -34.681 1.00 72.44 163 THR A C 1
ATOM 1371 O O . THR A 1 163 ? 21.102 -8.888 -35.081 1.00 72.44 163 THR A O 1
ATOM 1374 N N . ASN A 1 164 ? 23.188 -8.126 -34.814 1.00 71.06 164 ASN A N 1
ATOM 1375 C CA . ASN A 1 164 ? 23.822 -9.263 -35.495 1.00 71.06 164 ASN A CA 1
ATOM 1376 C C . ASN A 1 164 ? 23.944 -10.531 -34.640 1.00 71.06 164 ASN A C 1
ATOM 1378 O O . ASN A 1 164 ? 24.306 -11.581 -35.162 1.00 71.06 164 ASN A O 1
ATOM 1382 N N . ARG A 1 165 ? 23.673 -10.466 -33.333 1.00 59.25 165 ARG A N 1
ATOM 1383 C CA . ARG A 1 165 ? 23.819 -11.620 -32.433 1.00 59.25 165 ARG A CA 1
ATOM 1384 C C . ARG A 1 165 ? 22.672 -12.630 -32.546 1.00 59.25 165 ARG A C 1
ATOM 1386 O O . ARG A 1 165 ? 22.837 -13.764 -32.106 1.00 59.25 165 ARG A O 1
ATOM 1393 N N . ASN A 1 166 ? 21.538 -12.217 -33.108 1.00 51.78 166 ASN A N 1
ATOM 1394 C CA . ASN A 1 166 ? 20.342 -13.046 -33.272 1.00 51.78 166 ASN A CA 1
ATOM 1395 C C . ASN A 1 166 ? 20.205 -13.654 -34.687 1.00 51.78 166 ASN A C 1
ATOM 1397 O O . ASN A 1 166 ? 19.139 -14.177 -35.005 1.00 51.78 166 ASN A O 1
ATOM 1401 N N . LYS A 1 167 ? 21.253 -13.581 -35.522 1.00 43.59 167 LYS A N 1
ATOM 1402 C CA . LYS A 1 167 ? 21.359 -14.317 -36.794 1.00 43.59 167 LYS A CA 1
ATOM 1403 C C . LYS A 1 167 ? 22.103 -15.636 -36.621 1.00 43.59 167 LYS A C 1
ATOM 1405 O O . LYS A 1 167 ? 23.059 -15.667 -35.815 1.00 43.59 167 LYS A O 1
#

Nearest PDB structures (foldseek):
  3j9w-assembly1_AT  TM=5.817E-01  e=4.324E+00  Bacillus subtilis subsp. subtilis str. 168
  7rqc-assembly2_2t  TM=5.966E-01  e=7.210E+00  Thermus thermophilus HB8
  2cpt-assembly1_A  TM=3.218E-01  e=5.584E+00  Homo sapiens

Sequence (167 aa):
MEYNTTREKIIMPEYGRLVQNLVEFAITIPDRDERNRFAESIVRVMANCNPQNRNIPGFRHKLWDHLAMISDYKLDIDYPFPVNRKAIEEKPECVPYPTNKIKYRHYGHLVETLLDEIARMPESDERNELTKLAEGQMRRSLEMWNKDSLNDKKIRKDFDQYTNRNK

pLDDT: mean 78.57, std 8.93, range [43.59, 89.88]

Solvent-accessible surface area (backbone atoms only — not comparable to full-atom values): 10471 Å² total; per-residue (Å²): 134,91,54,81,87,81,49,82,83,74,89,58,69,84,62,43,67,68,52,54,54,51,48,57,52,49,64,70,48,86,50,59,69,61,32,40,56,48,50,54,51,49,47,55,53,57,53,63,66,48,62,85,51,70,82,44,89,60,44,70,58,51,47,53,49,49,51,39,58,74,44,71,67,68,68,85,59,88,66,96,60,89,78,71,80,69,74,74,76,59,73,75,80,81,78,79,76,86,83,74,85,57,87,55,76,63,61,36,58,68,52,54,54,52,44,55,51,56,50,70,51,68,97,43,74,67,47,56,53,51,49,53,53,50,53,56,48,48,51,53,34,36,52,76,76,36,74,91,69,82,43,72,72,54,55,53,52,52,51,54,57,56,41,60,66,83,108

Radius of gyration: 30.16 Å; Cα contacts (8 Å, |Δi|>4): 101; chains: 1; bounding box: 61×28×80 Å

Mean predicted aligned error: 13.1 Å